Protein AF-A0A7S0WEF0-F1 (afdb_monomer)

Organism: NCBI:txid1411642

Foldseek 3Di:
DDDDDDDPDPDDPVNVVVVVVVVVVPDDPDPVRVVVVVVVVVVVVVVVVVVVVPPDDDDDDDDDDDDDDDPDPPDPPVLVVCVVVVHDNCPVVLVVLVVQCPDPDPVSNVVSVVD

Radius of gyration: 29.21 Å; Cα contacts (8 Å, |Δi|>4): 21; chains: 1; bounding box: 41×84×75 Å

Sequence (115 aa):
STTEKAVSSKQDASSVVEAMVALQEDQPMSAREANRQKRKAKQMASKVSKLSKKGDEGKAKPVEDAGDDVQGAEDLDEEALELEGGAWPFQRICDALTHDIFDSVWEVRHGAAAA

Secondary structure (DSSP, 8-state):
------------HHHHHHHHHHHHHTS---HHHHHHHHHHHHHHHHHHHHHTT--S-----------------TT--HHHHHHHTT--TTHHHHHHHHHHTT-SSHHHHHHHHH-

Structure (mmCIF, N/CA/C/O backbone):
data_AF-A0A7S0WEF0-F1
#
_entry.id   AF-A0A7S0WEF0-F1
#
loop_
_atom_site.group_PDB
_atom_site.id
_atom_site.type_symbol
_atom_site.label_atom_id
_atom_site.label_alt_id
_atom_site.label_comp_id
_atom_site.label_asym_id
_atom_site.label_entity_id
_atom_site.label_seq_id
_atom_site.pdbx_PDB_ins_code
_atom_site.Cartn_x
_atom_site.Cartn_y
_atom_site.Cartn_z
_atom_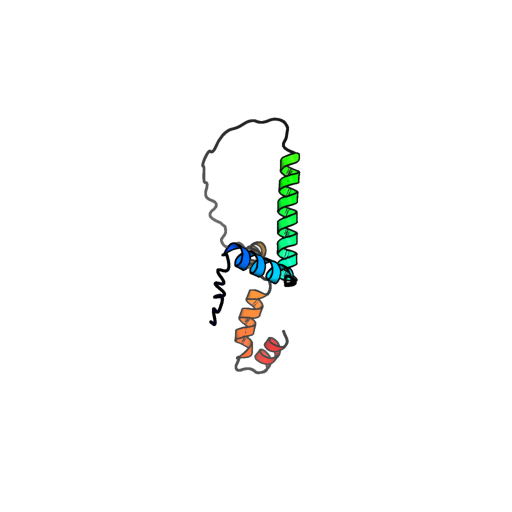site.occupancy
_atom_site.B_iso_or_equiv
_atom_site.auth_seq_id
_atom_site.auth_comp_id
_atom_site.auth_asym_id
_atom_site.auth_atom_id
_atom_site.pdbx_PDB_model_num
ATOM 1 N N . SER A 1 1 ? -12.772 50.180 -61.166 1.00 38.91 1 SER A N 1
ATOM 2 C CA . SER A 1 1 ? -13.267 48.796 -61.110 1.00 38.91 1 SER A CA 1
ATOM 3 C C . SER A 1 1 ? -12.477 48.020 -60.088 1.00 38.91 1 SER A C 1
ATOM 5 O O . SER A 1 1 ? -11.280 47.834 -60.259 1.00 38.91 1 SER A O 1
ATOM 7 N N . THR A 1 2 ? -13.146 47.660 -59.000 1.00 48.81 2 THR A N 1
ATOM 8 C CA . THR A 1 2 ? -12.645 46.792 -57.935 1.00 48.81 2 THR A CA 1
ATOM 9 C C . THR A 1 2 ? -12.661 45.354 -58.436 1.00 48.81 2 THR A C 1
ATOM 11 O O . THR A 1 2 ? -13.697 44.903 -58.917 1.00 48.81 2 THR A O 1
ATOM 14 N N . THR A 1 3 ? -11.551 44.628 -58.324 1.00 44.91 3 THR A N 1
ATOM 15 C CA . THR A 1 3 ? -11.580 43.161 -58.383 1.00 44.91 3 THR A CA 1
ATOM 16 C C . THR A 1 3 ? -10.714 42.610 -57.265 1.00 44.91 3 THR A C 1
ATOM 18 O O . THR A 1 3 ? -9.486 42.575 -57.355 1.00 44.91 3 THR A O 1
ATOM 21 N N . GLU A 1 4 ? -11.406 42.222 -56.201 1.00 48.56 4 GLU A N 1
ATOM 22 C CA . GLU A 1 4 ? -10.928 41.405 -55.098 1.00 48.56 4 GLU A CA 1
ATOM 23 C C . GLU A 1 4 ? -10.435 40.065 -55.656 1.00 48.56 4 GLU A C 1
ATOM 25 O O . GLU A 1 4 ? -11.160 39.365 -56.366 1.00 48.56 4 GLU A O 1
ATOM 30 N N . LYS A 1 5 ? -9.179 39.708 -55.375 1.00 44.62 5 LYS A N 1
ATOM 31 C CA . LYS A 1 5 ? -8.651 38.385 -55.715 1.00 44.62 5 LYS A CA 1
ATOM 32 C C . LYS A 1 5 ? -8.914 37.463 -54.531 1.00 44.62 5 LYS A C 1
ATOM 34 O O . LYS A 1 5 ? -8.287 37.589 -53.484 1.00 44.62 5 LYS A O 1
ATOM 39 N N . ALA A 1 6 ? -9.882 36.572 -54.720 1.00 50.44 6 ALA A N 1
ATOM 40 C CA . ALA A 1 6 ? -10.295 35.554 -53.769 1.00 50.44 6 ALA A CA 1
ATOM 41 C C . ALA A 1 6 ? -9.101 34.714 -53.279 1.00 50.44 6 ALA A C 1
ATOM 43 O O . ALA A 1 6 ? -8.415 34.061 -54.069 1.00 50.44 6 ALA A O 1
ATOM 44 N N . VAL A 1 7 ? -8.885 34.705 -51.964 1.00 46.53 7 VAL A N 1
ATOM 45 C CA . VAL A 1 7 ? -7.979 33.771 -51.290 1.00 46.53 7 VAL A CA 1
ATOM 46 C C . VAL A 1 7 ? -8.696 32.424 -51.203 1.00 46.53 7 VAL A C 1
ATOM 48 O O . VAL A 1 7 ? -9.504 32.188 -50.311 1.00 46.53 7 VAL A O 1
ATOM 51 N N . SER A 1 8 ? -8.439 31.537 -52.165 1.00 47.28 8 SER A N 1
ATOM 52 C CA . SER A 1 8 ? -8.853 30.135 -52.075 1.00 47.28 8 SER A CA 1
ATOM 53 C C . SER A 1 8 ? -7.747 29.351 -51.370 1.00 47.28 8 SER A C 1
ATOM 55 O O . SER A 1 8 ? -6.812 28.864 -52.001 1.00 47.28 8 SER A O 1
ATOM 57 N N . SER A 1 9 ? -7.829 29.280 -50.040 1.00 57.31 9 SER A N 1
ATOM 58 C CA . SER A 1 9 ? -6.957 28.431 -49.227 1.00 57.31 9 SER A CA 1
ATOM 59 C C . SER A 1 9 ? -7.450 26.986 -49.317 1.00 57.31 9 SER A C 1
ATOM 61 O O . SER A 1 9 ? -8.348 26.572 -48.587 1.00 57.31 9 SER A O 1
ATOM 63 N N . LYS A 1 10 ? -6.904 26.221 -50.264 1.00 57.72 10 LYS A N 1
ATOM 64 C CA . LYS A 1 10 ? -6.966 24.758 -50.229 1.00 57.72 10 LYS A CA 1
ATOM 65 C C . LYS A 1 10 ? -5.719 24.289 -49.493 1.00 57.72 10 LYS A C 1
ATOM 67 O O . LYS A 1 10 ? -4.657 24.188 -50.098 1.00 57.72 10 LYS A O 1
ATOM 72 N N . GLN A 1 11 ? -5.834 24.075 -48.185 1.00 63.72 11 GLN A N 1
ATOM 73 C CA . GLN A 1 11 ? -4.775 23.401 -47.439 1.00 63.72 11 GLN A CA 1
ATOM 74 C C . GLN A 1 11 ? -4.729 21.950 -47.918 1.00 63.72 11 GLN A C 1
ATOM 76 O O . GLN A 1 11 ? -5.717 21.223 -47.810 1.00 63.72 11 GLN A O 1
ATOM 81 N N . ASP A 1 12 ? -3.604 21.562 -48.511 1.00 78.50 12 ASP A N 1
ATOM 82 C CA . ASP A 1 12 ? -3.358 20.180 -48.895 1.00 78.50 12 ASP A CA 1
ATOM 83 C C . ASP A 1 12 ? -3.255 19.324 -47.625 1.00 78.50 12 ASP A C 1
ATOM 85 O O . ASP A 1 12 ? -2.648 19.742 -46.635 1.00 78.50 12 ASP A O 1
ATOM 89 N N . ALA A 1 13 ? -3.857 18.134 -47.636 1.00 73.19 13 ALA A N 1
ATOM 90 C CA . ALA A 1 13 ? -3.847 17.238 -46.484 1.00 73.19 13 ALA A CA 1
ATOM 91 C C . ALA A 1 13 ? -2.415 16.920 -46.020 1.00 73.19 13 ALA A C 1
ATOM 93 O O . ALA A 1 13 ? -2.179 16.801 -44.819 1.00 73.19 13 ALA A O 1
ATOM 94 N N . SER A 1 14 ? -1.448 16.871 -46.945 1.00 75.06 14 SER A N 1
ATOM 95 C CA . SER A 1 14 ? -0.033 16.677 -46.621 1.00 75.06 14 SER A CA 1
ATOM 96 C C . SER A 1 14 ? 0.521 17.816 -45.770 1.00 75.06 14 SER A C 1
ATOM 98 O O . SER A 1 14 ? 1.241 17.564 -44.813 1.00 75.06 14 SER A O 1
ATOM 100 N N . SER A 1 15 ? 0.140 19.062 -46.059 1.00 79.88 15 SER A N 1
ATOM 101 C CA . SER A 1 15 ? 0.583 20.231 -45.291 1.00 79.88 15 SER A CA 1
ATOM 102 C C . SER A 1 15 ? 0.014 20.236 -43.872 1.00 79.88 15 SER A C 1
ATOM 104 O O . SER A 1 15 ? 0.696 20.659 -42.941 1.00 79.88 15 SER A O 1
ATOM 106 N N . VAL A 1 16 ? -1.217 19.751 -43.692 1.00 79.81 16 VAL A N 1
ATOM 107 C CA . VAL A 1 16 ? -1.833 19.639 -42.362 1.00 79.81 16 VAL A CA 1
ATOM 108 C C . VAL A 1 16 ? -1.163 18.532 -41.551 1.00 79.81 16 VAL A C 1
ATOM 110 O O . VAL A 1 16 ? -0.867 18.734 -40.377 1.00 79.81 16 VAL A O 1
ATOM 113 N N . VAL A 1 17 ? -0.873 17.387 -42.177 1.00 80.94 17 VAL A N 1
ATOM 114 C CA . VAL A 1 17 ? -0.160 16.280 -41.525 1.00 80.94 17 VAL A CA 1
ATOM 115 C C . VAL A 1 17 ? 1.268 16.687 -41.172 1.00 80.94 17 VAL A C 1
ATOM 117 O O . VAL A 1 17 ? 1.708 16.427 -40.060 1.00 80.94 17 VAL A O 1
ATOM 120 N N . GLU A 1 18 ? 1.972 17.377 -42.064 1.00 81.69 18 GLU A N 1
ATOM 121 C CA . GLU A 1 18 ? 3.333 17.859 -41.818 1.00 81.69 18 GLU A CA 1
ATOM 122 C C . GLU A 1 18 ? 3.378 18.891 -40.686 1.00 81.69 18 GLU A C 1
ATOM 124 O O . GLU A 1 18 ? 4.217 18.790 -39.794 1.00 81.69 18 GLU A O 1
ATOM 129 N N . ALA A 1 19 ? 2.407 19.810 -40.632 1.00 78.31 19 ALA A N 1
ATOM 130 C CA . ALA A 1 19 ? 2.263 20.733 -39.510 1.00 78.31 19 ALA A CA 1
ATOM 131 C C . ALA A 1 19 ? 1.926 20.011 -38.190 1.00 78.31 19 ALA A C 1
ATOM 133 O O . ALA A 1 19 ? 2.457 20.370 -37.142 1.00 78.31 19 ALA A O 1
ATOM 134 N N . MET A 1 20 ? 1.078 18.978 -38.218 1.00 72.69 20 MET A N 1
ATOM 135 C CA . MET A 1 20 ? 0.756 18.174 -37.030 1.00 72.69 20 MET A CA 1
ATOM 136 C C . MET A 1 20 ? 1.949 17.348 -36.536 1.00 72.69 20 MET A C 1
ATOM 138 O O . MET A 1 20 ? 2.143 17.233 -35.329 1.00 72.69 20 MET A O 1
ATOM 142 N N . VAL A 1 21 ? 2.759 16.799 -37.445 1.00 77.19 21 VAL A N 1
ATOM 143 C CA . VAL A 1 21 ? 3.984 16.061 -37.105 1.00 77.19 21 VAL A CA 1
ATOM 144 C C . VAL A 1 21 ? 5.024 17.009 -36.510 1.00 77.19 21 VAL A C 1
ATOM 146 O O . VAL A 1 21 ? 5.547 16.714 -35.440 1.00 77.19 21 VAL A O 1
ATOM 149 N N . ALA A 1 22 ? 5.242 18.179 -37.117 1.00 74.12 22 ALA A N 1
ATOM 150 C CA . ALA A 1 22 ? 6.173 19.185 -36.603 1.00 74.12 22 ALA A CA 1
ATOM 151 C C . ALA A 1 22 ? 5.794 19.681 -35.193 1.00 74.12 22 ALA A C 1
ATOM 153 O O . ALA A 1 22 ? 6.658 19.846 -34.338 1.00 74.12 22 ALA A O 1
ATOM 154 N N . LEU A 1 23 ? 4.498 19.851 -34.903 1.00 69.06 23 LEU A N 1
ATOM 155 C CA . LEU A 1 23 ? 4.023 20.221 -33.561 1.00 69.06 23 LEU A CA 1
ATOM 156 C C . LEU A 1 23 ? 4.160 19.090 -32.526 1.00 69.06 23 LEU A C 1
ATOM 158 O O . LEU A 1 23 ? 4.136 19.354 -31.323 1.00 69.06 23 LEU A O 1
ATOM 162 N N . GLN A 1 24 ? 4.288 17.839 -32.971 1.00 66.12 24 GLN A N 1
ATOM 163 C CA . GLN A 1 24 ? 4.463 16.682 -32.096 1.00 66.12 24 GLN A CA 1
ATOM 164 C C . GLN A 1 24 ? 5.936 16.429 -31.743 1.00 66.12 24 GLN A C 1
ATOM 166 O O . GLN A 1 24 ? 6.215 15.845 -30.698 1.00 66.12 24 GLN A O 1
ATOM 171 N N . GLU A 1 25 ? 6.874 16.899 -32.569 1.00 62.62 25 GLU A N 1
ATOM 172 C CA . GLU A 1 25 ? 8.319 16.813 -32.313 1.00 62.62 25 GLU A CA 1
ATOM 173 C C . GLU A 1 25 ? 8.782 17.737 -31.172 1.00 62.62 25 GLU A C 1
ATOM 175 O O . GLU A 1 25 ? 9.729 17.402 -30.460 1.00 62.62 25 GLU A O 1
ATOM 180 N N . ASP A 1 26 ? 8.063 18.839 -30.929 1.00 61.28 26 ASP A N 1
ATOM 181 C CA . ASP A 1 26 ? 8.321 19.772 -29.822 1.00 61.28 26 ASP A CA 1
ATOM 182 C C . ASP A 1 26 ? 7.700 19.331 -28.481 1.00 61.28 26 ASP A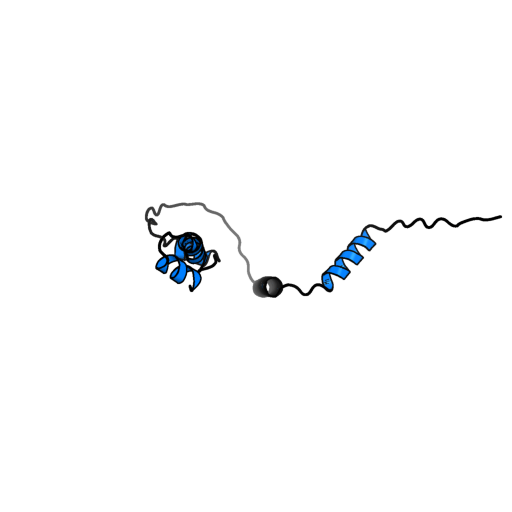 C 1
ATOM 184 O O . ASP A 1 26 ? 7.907 19.978 -27.450 1.00 61.28 26 ASP A O 1
ATOM 188 N N . GLN A 1 27 ? 6.947 18.224 -28.450 1.00 73.94 27 GLN A N 1
ATOM 189 C CA . GLN A 1 27 ? 6.452 17.650 -27.199 1.00 73.94 27 GLN A CA 1
ATOM 190 C C . GLN A 1 27 ? 7.521 16.735 -26.586 1.00 73.94 27 GLN A C 1
ATOM 192 O O . GLN A 1 27 ? 7.793 15.656 -27.121 1.00 73.94 27 GLN A O 1
ATOM 197 N N . PRO A 1 28 ? 8.130 17.102 -25.440 1.00 71.31 28 PRO A N 1
ATOM 198 C CA . PRO A 1 28 ? 9.069 16.215 -24.777 1.00 71.31 28 PRO A CA 1
ATOM 199 C C . PRO A 1 28 ? 8.316 14.971 -24.305 1.00 71.31 28 PRO A C 1
ATOM 201 O O . PRO A 1 28 ? 7.454 15.037 -23.426 1.00 71.31 28 PRO A O 1
ATOM 204 N N . MET A 1 29 ? 8.651 13.824 -24.897 1.00 66.00 29 MET A N 1
ATOM 205 C CA . MET A 1 29 ? 8.072 12.538 -24.522 1.00 66.00 29 MET A CA 1
ATOM 206 C C . MET A 1 29 ? 8.181 12.344 -23.014 1.00 66.00 29 MET A C 1
ATOM 208 O O . MET A 1 29 ? 9.250 12.538 -22.426 1.00 66.00 29 MET A O 1
ATOM 212 N N . SER A 1 30 ? 7.083 11.927 -22.380 1.00 80.44 30 SER A N 1
ATOM 213 C CA . SER A 1 30 ? 7.089 11.628 -20.948 1.00 80.44 30 SER A CA 1
ATOM 214 C C . SER A 1 30 ? 8.242 10.676 -20.622 1.00 80.44 30 SER A C 1
ATOM 216 O O . SER A 1 30 ? 8.538 9.762 -21.397 1.00 80.44 30 SER A O 1
ATOM 218 N N . ALA A 1 31 ? 8.864 10.819 -19.449 1.00 77.50 31 ALA A N 1
ATOM 219 C CA . ALA A 1 31 ? 9.947 9.933 -19.011 1.00 77.50 31 ALA A CA 1
ATOM 220 C C . ALA A 1 31 ? 9.573 8.438 -19.135 1.00 77.50 31 ALA A C 1
ATOM 222 O O . ALA A 1 31 ? 10.416 7.591 -19.447 1.00 77.50 31 ALA A O 1
ATOM 223 N N . ARG A 1 32 ? 8.285 8.108 -18.952 1.00 81.88 32 ARG A N 1
ATOM 224 C CA . ARG A 1 32 ? 7.738 6.757 -19.159 1.00 81.88 32 ARG A CA 1
ATOM 225 C C . ARG A 1 32 ? 7.809 6.318 -20.624 1.00 81.88 32 ARG A C 1
ATOM 227 O O . ARG A 1 32 ? 8.173 5.179 -20.919 1.00 81.88 32 ARG A O 1
ATOM 234 N N . GLU A 1 33 ? 7.474 7.210 -21.544 1.00 80.69 33 GLU A N 1
ATOM 235 C CA . GLU A 1 33 ? 7.450 6.942 -22.975 1.00 80.69 33 GLU A CA 1
ATOM 236 C C . GLU A 1 33 ? 8.858 6.871 -23.575 1.00 80.69 33 GLU A C 1
ATOM 238 O O . GLU A 1 33 ? 9.171 5.904 -24.273 1.00 80.69 33 GLU A O 1
ATOM 243 N N . ALA A 1 34 ? 9.744 7.796 -23.198 1.00 82.50 34 ALA A N 1
ATOM 244 C CA . ALA A 1 34 ? 11.148 7.778 -23.604 1.00 82.50 34 ALA A CA 1
ATOM 245 C C . ALA A 1 34 ? 11.839 6.458 -23.207 1.00 82.50 34 ALA A C 1
ATOM 247 O O . ALA A 1 34 ? 12.525 5.821 -24.012 1.00 82.50 34 ALA A O 1
ATOM 248 N N . ASN A 1 35 ? 11.594 5.971 -21.984 1.00 87.25 35 ASN A N 1
ATOM 249 C CA . ASN A 1 35 ? 12.128 4.687 -21.524 1.00 87.25 35 ASN A CA 1
ATOM 250 C C . ASN A 1 35 ? 11.544 3.488 -22.288 1.00 87.25 35 ASN A C 1
ATOM 252 O O . ASN A 1 35 ? 12.276 2.544 -22.609 1.00 87.25 35 ASN A O 1
ATOM 256 N N . ARG A 1 36 ? 10.250 3.521 -22.630 1.00 88.94 36 ARG A N 1
ATOM 257 C CA . ARG A 1 36 ? 9.601 2.486 -23.450 1.00 88.94 36 ARG A CA 1
ATOM 258 C C . ARG A 1 36 ? 10.214 2.428 -24.848 1.00 88.94 36 ARG A C 1
ATOM 260 O O . ARG A 1 36 ? 10.540 1.341 -25.326 1.00 88.94 36 ARG A O 1
ATOM 267 N N . GLN A 1 37 ? 10.417 3.578 -25.483 1.00 79.75 37 GLN A N 1
ATOM 268 C CA . GLN A 1 37 ? 11.033 3.663 -26.805 1.00 79.75 37 GLN A CA 1
ATOM 269 C C . GLN A 1 37 ? 12.495 3.212 -26.779 1.00 79.75 37 GLN A C 1
ATOM 271 O O . GLN A 1 37 ? 12.900 2.416 -27.623 1.00 79.75 37 GLN A O 1
ATOM 276 N N . LYS A 1 38 ? 13.264 3.597 -25.754 1.00 88.50 38 LYS A N 1
ATOM 277 C CA . LYS A 1 38 ? 14.646 3.131 -25.565 1.00 88.50 38 LYS A CA 1
ATOM 278 C C . LYS A 1 38 ? 14.731 1.606 -25.443 1.00 88.50 38 LYS A C 1
ATOM 280 O O . LYS A 1 38 ? 15.627 0.993 -26.023 1.00 88.50 38 LYS A O 1
ATOM 285 N N . ARG A 1 39 ? 13.796 0.972 -24.721 1.00 88.38 39 ARG A N 1
ATOM 286 C CA . ARG A 1 39 ? 13.700 -0.499 -24.633 1.00 88.38 39 ARG A CA 1
ATOM 287 C C . ARG A 1 39 ? 13.356 -1.122 -25.990 1.00 88.38 39 ARG A C 1
ATOM 289 O O . ARG A 1 39 ? 14.044 -2.053 -26.403 1.00 88.38 39 ARG A O 1
ATOM 296 N N . LYS A 1 40 ? 12.366 -0.577 -26.707 1.00 87.62 40 LYS A N 1
ATOM 297 C CA . LYS A 1 40 ? 11.991 -1.033 -28.059 1.00 87.62 40 LYS A CA 1
ATOM 298 C C . LYS A 1 40 ? 13.165 -0.926 -29.041 1.00 87.62 40 LYS A C 1
ATOM 300 O O . LYS A 1 40 ? 13.481 -1.903 -29.712 1.00 87.62 40 LYS A O 1
ATOM 305 N N . ALA A 1 41 ? 13.874 0.203 -29.063 1.00 84.69 41 ALA A N 1
ATOM 306 C CA . ALA A 1 41 ? 15.039 0.415 -29.922 1.00 84.69 41 ALA A CA 1
ATOM 307 C C . ALA A 1 41 ? 16.163 -0.595 -29.636 1.00 84.69 41 ALA A C 1
ATOM 309 O O . ALA A 1 41 ? 16.710 -1.189 -30.562 1.00 84.69 41 ALA A O 1
ATOM 310 N N . LYS A 1 42 ? 16.458 -0.875 -28.358 1.00 85.44 42 LYS A N 1
ATOM 311 C CA . LYS A 1 42 ? 17.439 -1.903 -27.968 1.00 85.44 42 LYS A CA 1
ATOM 312 C C . LYS A 1 42 ? 17.030 -3.313 -28.397 1.00 85.44 42 LYS A C 1
ATOM 314 O O . LYS A 1 42 ? 17.890 -4.085 -28.807 1.00 85.44 42 LYS A O 1
ATOM 319 N N . GLN A 1 43 ? 15.744 -3.654 -28.316 1.00 79.56 43 GLN A N 1
ATOM 320 C CA . GLN A 1 43 ? 15.236 -4.951 -28.779 1.00 79.56 43 GLN A CA 1
ATOM 321 C C . GLN A 1 43 ? 15.315 -5.091 -30.302 1.00 79.56 43 GLN A C 1
ATOM 323 O O . GLN A 1 43 ? 15.642 -6.161 -30.805 1.00 79.56 43 GLN A O 1
ATOM 328 N N . MET A 1 44 ? 15.041 -4.021 -31.047 1.00 75.00 44 MET A N 1
ATOM 329 C CA . MET A 1 44 ? 15.185 -4.030 -32.504 1.00 75.00 44 MET A CA 1
ATOM 330 C C . MET A 1 44 ? 16.665 -4.121 -32.903 1.00 75.00 44 MET A C 1
ATOM 332 O O . MET A 1 44 ? 17.016 -4.945 -33.742 1.00 75.00 44 MET A O 1
ATOM 336 N N . ALA A 1 45 ? 17.553 -3.380 -32.232 1.00 75.44 45 ALA A N 1
ATOM 337 C CA . ALA A 1 45 ? 18.998 -3.468 -32.450 1.00 75.44 45 ALA A CA 1
ATOM 338 C C . ALA A 1 45 ? 19.568 -4.855 -32.100 1.00 75.44 45 ALA A C 1
ATOM 340 O O . ALA A 1 45 ? 20.410 -5.375 -32.829 1.00 75.44 45 ALA A O 1
ATOM 341 N N . SER A 1 46 ? 19.085 -5.495 -31.028 1.00 75.06 46 SER A N 1
ATOM 342 C CA . SER A 1 46 ? 19.521 -6.846 -30.650 1.00 75.06 46 SER A CA 1
ATOM 343 C C . SER A 1 46 ? 18.990 -7.938 -31.585 1.00 75.06 46 SER A C 1
ATOM 345 O O . SER A 1 46 ? 19.643 -8.963 -31.774 1.00 75.06 46 SER A O 1
ATOM 347 N N . LYS A 1 47 ? 17.828 -7.724 -32.214 1.00 72.25 47 LYS A N 1
ATOM 348 C CA . LYS A 1 47 ? 17.319 -8.586 -33.291 1.00 72.25 47 LYS A CA 1
ATOM 349 C C . LYS A 1 47 ? 18.146 -8.429 -34.566 1.00 72.25 47 LYS A C 1
ATOM 351 O O . LYS A 1 47 ? 18.509 -9.436 -35.167 1.00 72.25 47 LYS A O 1
ATOM 356 N N . VAL A 1 48 ? 18.507 -7.199 -34.934 1.00 68.38 48 VAL A N 1
ATOM 357 C CA . VAL A 1 48 ? 19.377 -6.920 -36.090 1.00 68.38 48 VAL A CA 1
ATOM 358 C C . VAL A 1 48 ? 20.780 -7.507 -35.888 1.00 68.38 48 VAL A C 1
ATOM 360 O O . VAL A 1 48 ? 21.327 -8.103 -36.817 1.00 68.38 48 VAL A O 1
ATOM 363 N N . SER A 1 49 ? 21.341 -7.443 -34.674 1.00 60.34 49 SER A N 1
ATOM 364 C CA . SER A 1 49 ? 22.639 -8.066 -34.366 1.00 60.34 49 SER A CA 1
ATOM 365 C C . SER A 1 49 ? 22.586 -9.599 -34.277 1.00 60.34 49 SER A C 1
ATOM 367 O O . SER A 1 49 ? 23.559 -10.268 -34.616 1.00 60.34 49 SER A O 1
ATOM 369 N N . LYS A 1 50 ? 21.446 -10.191 -33.888 1.00 64.88 50 LYS A N 1
ATOM 370 C CA . LYS A 1 50 ? 21.230 -11.650 -33.972 1.00 64.88 50 LYS A CA 1
ATOM 371 C C . LYS A 1 50 ? 21.081 -12.143 -35.407 1.00 64.88 50 LYS A C 1
ATOM 373 O O . LYS A 1 50 ?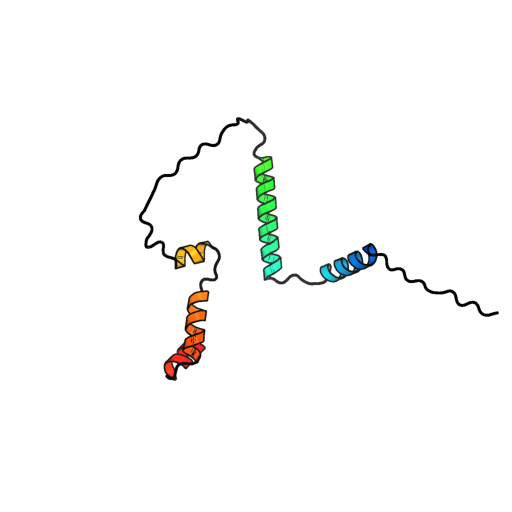 21.560 -13.230 -35.716 1.00 64.88 50 LYS A O 1
ATOM 378 N N . LEU A 1 51 ? 20.448 -11.361 -36.279 1.00 58.16 51 LEU A N 1
ATOM 379 C CA . LEU A 1 51 ? 20.246 -11.742 -37.677 1.00 58.16 51 LEU A CA 1
ATOM 380 C C . LEU A 1 51 ? 21.552 -11.679 -38.481 1.00 58.16 51 LEU A C 1
ATOM 382 O O . LEU A 1 51 ? 21.817 -12.560 -39.290 1.00 58.16 51 LEU A O 1
ATOM 386 N N . SER A 1 52 ? 22.418 -10.708 -38.183 1.00 54.75 52 SER A N 1
ATOM 387 C CA . SER A 1 52 ? 23.755 -10.598 -38.790 1.00 54.75 52 SER A CA 1
ATOM 388 C C . SER A 1 52 ? 24.760 -11.645 -38.283 1.00 54.75 52 SER A C 1
ATOM 390 O O . SER A 1 52 ? 25.806 -11.826 -38.897 1.00 54.75 52 SER A O 1
ATOM 392 N N . LYS A 1 53 ? 24.439 -12.390 -37.213 1.00 52.28 53 LYS A N 1
ATOM 393 C CA . LYS A 1 53 ? 25.241 -13.526 -36.719 1.00 52.28 53 LYS A CA 1
ATOM 394 C C . LYS A 1 53 ? 24.779 -14.888 -37.262 1.00 52.28 53 LYS A C 1
ATOM 396 O O . LYS A 1 53 ? 25.440 -15.890 -37.015 1.00 52.28 53 LYS A O 1
ATOM 401 N N . LYS A 1 54 ? 23.664 -14.949 -37.999 1.00 45.06 54 LYS A N 1
ATOM 402 C CA . LYS A 1 54 ? 23.087 -16.195 -38.533 1.00 45.06 54 LYS A CA 1
ATOM 403 C C . LYS A 1 54 ? 23.199 -16.254 -40.059 1.00 45.06 54 LYS A C 1
ATOM 405 O O . LYS A 1 54 ? 22.221 -16.497 -40.757 1.00 45.06 54 LYS A O 1
ATOM 410 N N . GLY A 1 55 ? 24.396 -15.967 -40.555 1.00 44.84 55 GLY A N 1
ATOM 411 C CA . GLY A 1 55 ? 24.762 -16.072 -41.961 1.00 44.84 55 GLY A CA 1
ATOM 412 C C . GLY A 1 55 ? 25.866 -17.097 -42.165 1.00 44.84 55 GLY A C 1
ATOM 413 O O . GLY A 1 55 ? 26.905 -16.719 -42.681 1.00 44.84 55 GLY A O 1
ATOM 414 N N . ASP A 1 56 ? 25.662 -18.335 -41.707 1.00 41.00 56 ASP A N 1
ATOM 415 C CA . ASP A 1 56 ? 26.210 -19.531 -42.356 1.00 41.00 56 ASP A CA 1
ATOM 416 C C . ASP A 1 56 ? 25.467 -20.794 -41.867 1.00 41.00 56 ASP A C 1
ATOM 418 O O . ASP A 1 56 ? 25.202 -20.945 -40.675 1.00 41.00 56 ASP A O 1
ATOM 422 N N . GLU A 1 57 ? 25.133 -21.658 -42.827 1.00 38.38 57 GLU A N 1
ATOM 423 C CA . GLU A 1 57 ? 24.675 -23.060 -42.717 1.00 38.38 57 GLU A CA 1
ATOM 424 C C . GLU A 1 57 ? 23.225 -23.344 -42.249 1.00 38.38 57 GLU A C 1
ATOM 426 O O . GLU A 1 57 ? 22.819 -23.147 -41.103 1.00 38.38 57 GLU A O 1
ATOM 431 N N . GLY A 1 58 ? 22.404 -23.843 -43.184 1.00 39.94 58 GLY A N 1
ATOM 432 C CA . GLY A 1 58 ? 20.988 -24.160 -42.980 1.00 39.94 58 GLY A CA 1
ATOM 433 C C . GLY A 1 58 ? 20.672 -25.645 -42.791 1.00 39.94 58 GLY A C 1
ATOM 434 O O . GLY A 1 58 ? 21.459 -26.505 -43.161 1.00 39.94 58 GLY A O 1
ATOM 435 N N . LYS A 1 59 ? 19.459 -25.943 -42.301 1.00 32.00 59 LYS A N 1
ATOM 436 C CA . LYS A 1 59 ? 18.642 -27.115 -42.681 1.00 32.00 59 LYS A CA 1
ATOM 437 C C . LYS A 1 59 ? 17.225 -26.974 -42.109 1.00 32.00 59 LYS A C 1
ATOM 439 O O . LYS A 1 59 ? 17.048 -26.497 -40.995 1.00 32.00 59 LYS A O 1
ATOM 444 N N . ALA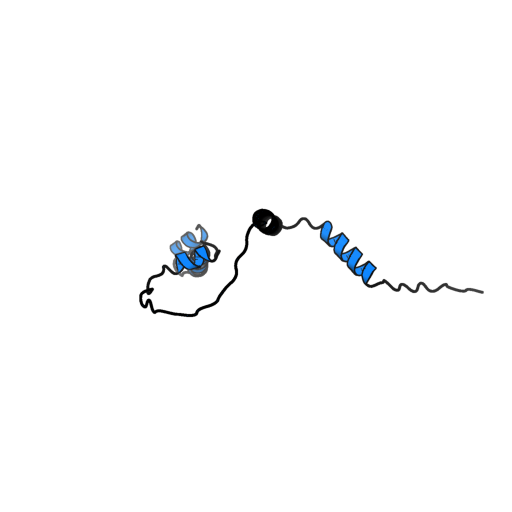 A 1 60 ? 16.227 -27.362 -42.898 1.00 40.25 60 ALA A N 1
ATOM 445 C CA . ALA A 1 60 ? 14.801 -27.281 -42.584 1.00 40.25 60 ALA A CA 1
ATOM 446 C C . ALA A 1 60 ? 14.226 -28.577 -41.970 1.00 40.25 60 ALA A C 1
ATOM 448 O O . ALA A 1 60 ? 14.816 -29.645 -42.152 1.00 40.25 60 ALA A O 1
ATOM 449 N N . LYS A 1 61 ? 12.987 -28.434 -41.450 1.00 43.41 61 LYS A N 1
ATOM 450 C CA . LYS A 1 61 ? 11.904 -29.419 -41.163 1.00 43.41 61 LYS A CA 1
ATOM 451 C C . LYS A 1 61 ? 11.766 -29.901 -39.700 1.00 43.41 61 LYS A C 1
ATOM 453 O O . LYS A 1 61 ? 12.775 -29.949 -39.009 1.00 43.41 61 LYS A O 1
ATOM 458 N N . PRO A 1 62 ? 10.592 -30.437 -39.293 1.00 41.38 62 PRO A N 1
ATOM 459 C CA . PRO A 1 62 ? 9.216 -29.930 -39.432 1.00 41.38 62 PRO A CA 1
ATOM 460 C C . PRO A 1 62 ? 8.435 -29.980 -38.087 1.00 41.38 62 PRO A C 1
ATOM 462 O O . PRO A 1 62 ? 8.959 -30.400 -37.064 1.00 41.38 62 PRO A O 1
ATOM 465 N N . VAL A 1 63 ? 7.184 -29.516 -38.129 1.00 53.31 63 VAL A N 1
ATOM 466 C CA . VAL A 1 63 ? 6.157 -29.528 -37.070 1.00 53.31 63 VAL A CA 1
ATOM 467 C C . VAL A 1 63 ? 5.757 -30.962 -36.714 1.00 53.31 63 VAL A C 1
ATOM 469 O O . VAL A 1 63 ? 5.414 -31.693 -37.634 1.00 53.31 63 VAL A O 1
ATOM 472 N N . GLU A 1 64 ? 5.724 -31.321 -35.429 1.00 37.16 64 GLU A N 1
ATOM 473 C CA . GLU A 1 64 ? 4.965 -32.466 -34.903 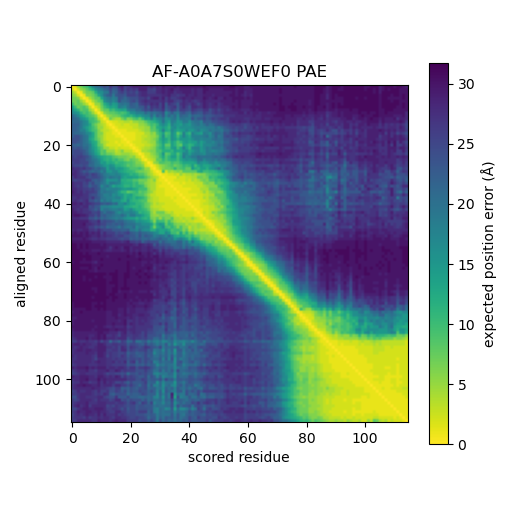1.00 37.16 64 GLU A CA 1
ATOM 474 C C . GLU A 1 64 ? 4.389 -32.072 -33.530 1.00 37.16 64 GLU A C 1
ATOM 476 O O . GLU A 1 64 ? 5.078 -31.523 -32.669 1.00 37.16 64 GLU A O 1
ATOM 481 N N . ASP A 1 65 ? 3.092 -32.311 -33.414 1.00 42.34 65 ASP A N 1
ATOM 482 C CA . ASP A 1 65 ? 2.183 -32.129 -32.291 1.00 42.34 65 ASP A CA 1
ATOM 483 C C . ASP A 1 65 ? 2.292 -33.339 -31.345 1.00 42.34 65 ASP A C 1
ATOM 485 O O . ASP A 1 65 ? 2.332 -34.469 -31.828 1.00 42.34 65 ASP A O 1
ATOM 489 N N . ALA A 1 66 ? 2.351 -33.123 -30.028 1.00 37.09 66 ALA A N 1
ATOM 490 C CA . ALA A 1 66 ? 1.987 -34.124 -29.019 1.00 37.09 66 ALA A CA 1
ATOM 491 C C . ALA A 1 66 ? 1.897 -33.451 -27.643 1.00 37.09 66 ALA A C 1
ATOM 493 O O . ALA A 1 66 ? 2.911 -33.050 -27.067 1.00 37.09 66 ALA A O 1
ATOM 494 N N . GLY A 1 67 ? 0.674 -33.307 -27.135 1.00 41.81 67 GLY A N 1
ATOM 495 C CA . GLY A 1 67 ? 0.438 -33.003 -25.729 1.00 41.81 67 GLY A CA 1
ATOM 496 C C . GLY A 1 67 ? 0.835 -34.163 -24.817 1.00 41.81 67 GLY A C 1
ATOM 497 O O . GLY A 1 67 ? 0.871 -35.313 -25.247 1.00 41.81 67 GLY A O 1
ATOM 498 N N . ASP A 1 68 ? 1.087 -33.843 -23.552 1.00 35.56 68 ASP A N 1
ATOM 499 C CA . ASP A 1 68 ? 0.787 -34.742 -22.443 1.00 35.56 68 ASP A CA 1
ATOM 500 C C . ASP A 1 68 ? 0.568 -33.929 -21.163 1.00 35.56 68 ASP A C 1
ATOM 502 O O . ASP A 1 68 ? 1.279 -32.966 -20.866 1.00 35.56 68 ASP A O 1
ATOM 506 N N . ASP A 1 69 ? -0.487 -34.331 -20.477 1.00 46.56 69 ASP A N 1
ATOM 507 C CA . ASP A 1 69 ? -0.995 -33.907 -19.186 1.00 46.56 69 ASP A CA 1
ATOM 508 C C . ASP A 1 69 ? 0.097 -33.765 -18.106 1.00 46.56 69 ASP A C 1
ATOM 510 O O . ASP A 1 69 ? 0.798 -34.717 -17.774 1.00 46.56 69 ASP A O 1
ATOM 514 N N . VAL A 1 70 ? 0.149 -32.603 -17.445 1.00 43.75 70 VAL A N 1
ATOM 515 C CA . VAL A 1 70 ? 0.557 -32.529 -16.033 1.00 43.75 70 VAL A CA 1
ATOM 516 C C . VAL A 1 70 ? -0.515 -31.747 -15.287 1.00 43.75 70 VAL A C 1
ATOM 518 O O . VAL A 1 70 ? -0.421 -30.544 -15.052 1.00 43.75 70 VAL A O 1
ATOM 521 N N . GLN A 1 71 ? -1.577 -32.469 -14.936 1.00 42.00 71 GLN A N 1
ATOM 522 C CA . GLN A 1 71 ? -2.417 -32.154 -13.788 1.00 42.00 71 GLN A CA 1
ATOM 523 C C . GLN A 1 71 ? -1.524 -32.065 -12.541 1.00 42.00 71 GLN A C 1
ATOM 525 O O . GLN A 1 71 ? -0.883 -33.044 -12.160 1.00 42.00 71 GLN A O 1
ATOM 530 N N . GLY A 1 72 ? -1.456 -30.879 -11.929 1.00 41.12 72 GLY A N 1
ATOM 531 C CA . GLY A 1 72 ? -0.699 -30.659 -10.691 1.00 41.12 72 GLY A CA 1
ATOM 532 C C . GLY A 1 72 ? -0.168 -29.241 -10.465 1.00 41.12 72 GLY A C 1
ATOM 533 O O . GLY A 1 72 ? 0.848 -29.093 -9.797 1.00 41.12 72 GLY A O 1
ATOM 534 N N . ALA A 1 73 ? -0.805 -28.208 -11.024 1.00 45.12 73 ALA A N 1
ATOM 535 C CA . ALA A 1 73 ? -0.410 -26.806 -10.843 1.00 45.12 73 ALA A CA 1
ATOM 536 C C . ALA A 1 73 ? -1.439 -26.030 -10.003 1.00 45.12 73 ALA A C 1
ATOM 538 O O . ALA A 1 73 ? -1.775 -24.891 -10.309 1.00 45.12 73 ALA A O 1
ATOM 539 N N . GLU A 1 74 ? -1.981 -26.652 -8.959 1.00 49.00 74 GLU A N 1
ATOM 540 C CA . GLU A 1 74 ? -2.854 -25.972 -7.994 1.00 49.00 74 GLU A CA 1
ATOM 541 C C . GLU A 1 74 ? -1.978 -25.450 -6.855 1.00 49.00 74 GLU A C 1
ATOM 543 O O . GLU A 1 74 ? -1.933 -26.049 -5.794 1.00 49.00 74 GLU A O 1
ATOM 548 N N . ASP A 1 75 ? -1.156 -24.453 -7.183 1.00 51.31 75 ASP A N 1
ATOM 549 C CA . ASP A 1 75 ? -0.405 -23.528 -6.306 1.00 51.31 75 ASP A CA 1
ATOM 550 C C . ASP A 1 75 ? 0.784 -22.946 -7.100 1.00 51.31 75 ASP A C 1
ATOM 552 O O . ASP A 1 75 ? 1.906 -22.802 -6.609 1.00 51.31 75 ASP A O 1
ATOM 556 N N . LEU A 1 76 ? 0.576 -22.617 -8.384 1.00 51.47 76 LEU A N 1
ATOM 557 C CA . LEU A 1 76 ? 1.406 -21.563 -8.952 1.00 51.47 76 LEU A CA 1
ATOM 558 C C . LEU A 1 76 ? 0.972 -20.298 -8.230 1.00 51.47 76 LEU A C 1
ATOM 560 O O . LEU A 1 76 ? -0.169 -19.873 -8.382 1.00 51.47 76 LEU A O 1
ATOM 564 N N . ASP A 1 77 ? 1.867 -19.783 -7.395 1.00 63.28 77 ASP A N 1
ATOM 565 C CA . ASP A 1 77 ? 1.727 -18.526 -6.677 1.00 63.28 77 ASP A CA 1
ATOM 566 C C . ASP A 1 77 ? 1.281 -17.455 -7.690 1.00 63.28 77 ASP A C 1
ATOM 568 O O . ASP A 1 77 ? 2.067 -16.974 -8.509 1.00 63.28 77 ASP A O 1
ATOM 572 N N . GLU A 1 78 ? -0.031 -17.201 -7.740 1.00 64.75 78 GLU A N 1
ATOM 573 C CA . GLU A 1 78 ? -0.675 -16.341 -8.742 1.00 64.75 78 GLU A CA 1
ATOM 574 C C . GLU A 1 78 ? -0.040 -14.943 -8.695 1.00 64.75 78 GLU A C 1
ATOM 576 O O . GLU A 1 78 ? 0.119 -14.286 -9.721 1.00 64.75 78 GLU A O 1
ATOM 581 N N . GLU A 1 79 ? 0.436 -14.532 -7.514 1.00 62.31 79 GLU A N 1
ATOM 582 C CA . GLU A 1 79 ? 1.191 -13.300 -7.296 1.00 62.31 79 GLU A CA 1
ATOM 583 C C . GLU A 1 79 ? 2.546 -13.316 -8.025 1.00 62.31 79 GLU A C 1
ATOM 585 O O . GLU A 1 79 ? 2.924 -12.325 -8.659 1.00 62.31 79 GLU A O 1
ATOM 590 N N . ALA A 1 80 ? 3.261 -14.445 -8.018 1.00 64.81 80 ALA A N 1
ATOM 591 C CA . ALA A 1 80 ? 4.508 -14.601 -8.766 1.00 64.81 80 ALA A CA 1
ATOM 592 C C . ALA A 1 80 ? 4.283 -14.570 -10.289 1.00 64.81 80 ALA A C 1
ATOM 594 O O . ALA A 1 80 ? 5.073 -13.959 -11.017 1.00 64.81 80 ALA A O 1
ATOM 595 N N . LEU A 1 81 ? 3.190 -15.169 -10.775 1.00 64.69 81 LEU A N 1
ATOM 596 C CA . LEU A 1 81 ? 2.823 -15.141 -12.196 1.00 64.69 81 LEU A CA 1
ATOM 597 C C . LEU A 1 81 ? 2.363 -13.749 -12.658 1.00 64.69 81 LEU A C 1
ATOM 599 O O . LEU A 1 81 ? 2.769 -13.296 -13.734 1.00 64.69 81 LEU A O 1
ATOM 603 N N . GLU A 1 82 ? 1.569 -13.038 -11.849 1.00 66.44 82 GLU A N 1
ATOM 604 C CA . GLU A 1 82 ? 1.169 -11.648 -12.110 1.00 66.44 82 GLU A CA 1
ATOM 605 C C . GLU A 1 82 ? 2.408 -10.733 -12.189 1.00 66.44 82 GLU A C 1
ATOM 607 O O . GLU A 1 82 ? 2.527 -9.907 -13.106 1.00 66.44 82 GLU A O 1
ATOM 612 N N . LEU A 1 83 ? 3.382 -10.916 -11.287 1.00 68.62 83 LEU A N 1
ATOM 613 C CA . LEU A 1 83 ? 4.628 -10.145 -11.271 1.00 68.62 83 LEU A CA 1
ATOM 614 C C . LEU A 1 83 ? 5.494 -10.403 -12.517 1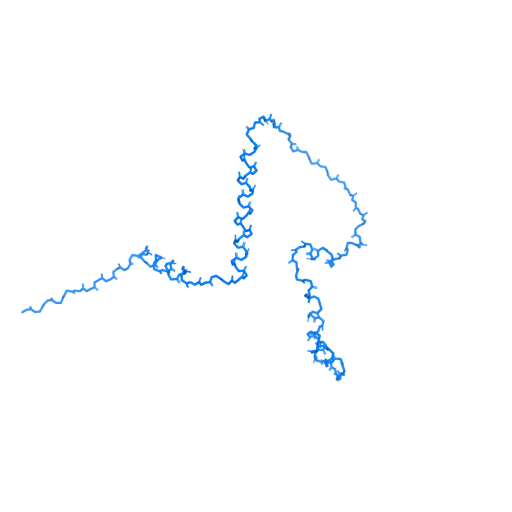.00 68.62 83 LEU A C 1
ATOM 616 O O . LEU A 1 83 ? 6.026 -9.457 -13.110 1.00 68.62 83 LEU A O 1
ATOM 620 N N . GLU A 1 84 ? 5.608 -11.659 -12.956 1.00 67.69 84 GLU A N 1
ATOM 621 C CA . GLU A 1 84 ? 6.346 -12.035 -14.171 1.00 67.69 84 GLU A CA 1
ATOM 622 C C . GLU A 1 84 ? 5.667 -11.507 -15.452 1.00 67.69 84 GLU A C 1
ATOM 624 O O . GLU A 1 84 ? 6.341 -11.126 -16.415 1.00 67.69 84 GLU A O 1
ATOM 629 N N . GLY A 1 85 ? 4.339 -11.339 -15.427 1.00 78.50 85 GLY A N 1
ATOM 630 C CA . GLY A 1 85 ? 3.550 -10.662 -16.463 1.00 78.50 85 GLY A CA 1
ATOM 631 C C . GLY A 1 85 ? 3.804 -9.152 -16.590 1.00 78.50 85 GLY A C 1
ATOM 632 O O . GLY A 1 85 ? 3.260 -8.499 -17.486 1.00 78.50 85 GLY A O 1
ATOM 633 N N . GLY A 1 86 ? 4.647 -8.576 -15.727 1.00 80.94 86 GLY A N 1
ATOM 634 C CA . GLY A 1 86 ? 4.924 -7.144 -15.692 1.00 80.94 86 GLY A CA 1
ATOM 635 C C . GLY A 1 86 ? 3.835 -6.329 -14.993 1.00 80.94 86 GLY A C 1
ATOM 636 O O . GLY A 1 86 ? 3.728 -5.125 -15.258 1.00 80.94 86 GLY A O 1
ATOM 637 N N . ALA A 1 87 ? 3.036 -6.961 -14.125 1.00 84.75 87 ALA A N 1
ATOM 638 C CA . ALA A 1 87 ? 2.115 -6.256 -13.244 1.00 84.75 87 ALA A CA 1
ATOM 639 C C . ALA A 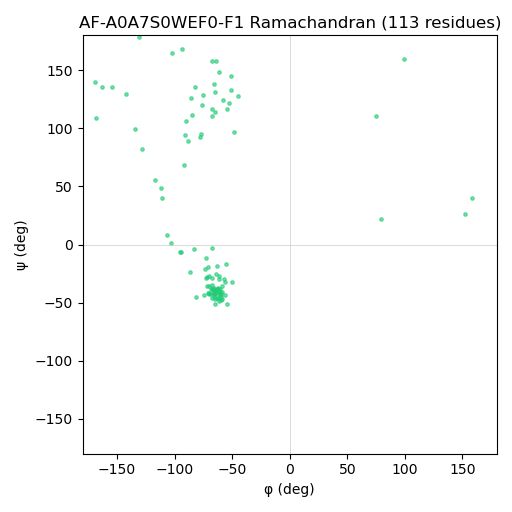1 87 ? 2.872 -5.367 -12.244 1.00 84.75 87 ALA A C 1
ATOM 641 O O . ALA A 1 87 ? 4.060 -5.554 -11.964 1.00 84.75 87 ALA A O 1
ATOM 642 N N . TRP A 1 88 ? 2.184 -4.354 -11.711 1.00 89.62 88 TRP A N 1
ATOM 643 C CA . TRP A 1 88 ? 2.761 -3.517 -10.664 1.00 89.62 88 TRP A CA 1
ATOM 644 C C . TRP A 1 88 ? 2.737 -4.295 -9.333 1.00 89.62 88 TRP A C 1
ATOM 646 O O . TRP A 1 88 ? 1.644 -4.581 -8.851 1.00 89.62 88 TRP A O 1
ATOM 656 N N . PRO A 1 89 ? 3.890 -4.553 -8.675 1.00 86.94 89 PRO A N 1
ATOM 657 C CA . PRO A 1 89 ? 3.960 -5.256 -7.384 1.00 86.94 89 PRO A CA 1
ATOM 658 C C . PRO A 1 89 ? 3.119 -4.677 -6.231 1.00 86.94 89 PRO A C 1
ATOM 660 O O . PRO A 1 89 ? 2.921 -5.360 -5.238 1.00 86.94 89 PRO A O 1
ATOM 663 N N . PHE A 1 90 ? 2.646 -3.428 -6.309 1.00 92.50 90 PHE A N 1
ATOM 664 C CA . PHE A 1 90 ? 1.865 -2.802 -5.232 1.00 92.50 90 PHE A CA 1
ATOM 665 C C . PHE A 1 90 ? 0.367 -2.747 -5.529 1.00 92.50 90 PHE A C 1
ATOM 667 O O . PHE A 1 90 ? -0.380 -2.228 -4.708 1.00 92.50 90 PHE A O 1
ATOM 674 N N . GLN A 1 91 ? -0.087 -3.277 -6.671 1.00 92.94 91 GLN A N 1
ATOM 675 C CA . GLN A 1 91 ? -1.492 -3.202 -7.078 1.00 92.94 91 GLN A CA 1
ATOM 676 C C . GLN A 1 91 ? -2.425 -3.752 -5.990 1.00 92.94 91 GLN A C 1
ATOM 678 O O . GLN A 1 91 ? -3.321 -3.048 -5.539 1.00 92.94 91 GLN A O 1
ATOM 683 N N . ARG A 1 92 ? -2.150 -4.966 -5.498 1.00 90.81 92 ARG A N 1
ATOM 684 C CA . ARG A 1 92 ? -2.961 -5.634 -4.469 1.00 90.81 92 ARG A CA 1
ATOM 685 C C . ARG A 1 92 ? -3.002 -4.863 -3.149 1.00 90.81 92 ARG A C 1
ATOM 687 O O . ARG A 1 92 ? -4.062 -4.734 -2.545 1.00 90.81 92 ARG A O 1
ATOM 694 N N . ILE A 1 93 ? -1.857 -4.331 -2.718 1.00 94.81 93 ILE A N 1
ATOM 695 C CA . ILE A 1 93 ? -1.764 -3.547 -1.480 1.00 94.81 93 ILE A CA 1
ATOM 696 C C . ILE A 1 93 ? -2.557 -2.247 -1.628 1.00 94.81 93 ILE A C 1
ATOM 698 O O . ILE A 1 93 ? -3.339 -1.911 -0.748 1.00 94.81 93 ILE A O 1
ATOM 702 N N . CYS A 1 94 ? -2.420 -1.538 -2.749 1.00 96.50 94 CYS A N 1
ATOM 703 C CA . CYS A 1 94 ? -3.197 -0.326 -2.999 1.00 96.50 94 CYS A CA 1
ATOM 704 C C . CYS A 1 94 ? -4.706 -0.601 -3.070 1.00 96.50 94 CYS A C 1
ATOM 706 O O . CYS A 1 94 ? -5.487 0.205 -2.561 1.00 96.50 94 CYS A O 1
ATOM 708 N N . ASP A 1 95 ? -5.120 -1.727 -3.656 1.00 95.88 95 ASP A N 1
ATOM 709 C CA . ASP A 1 95 ? -6.529 -2.124 -3.703 1.00 95.88 95 ASP A CA 1
ATOM 710 C C . ASP A 1 95 ? -7.080 -2.347 -2.286 1.00 95.88 95 ASP A C 1
ATOM 712 O O . ASP A 1 95 ? -8.122 -1.790 -1.944 1.00 95.88 95 ASP A O 1
ATOM 716 N N . ALA A 1 96 ? -6.349 -3.061 -1.423 1.00 96.06 96 ALA A N 1
ATOM 717 C CA . ALA A 1 96 ? -6.724 -3.242 -0.019 1.00 96.06 96 ALA A CA 1
ATOM 718 C C . ALA A 1 96 ? -6.789 -1.906 0.745 1.00 96.06 96 ALA A C 1
ATOM 720 O O . ALA A 1 96 ? -7.806 -1.590 1.364 1.00 96.06 96 ALA A O 1
ATOM 721 N N . LEU A 1 97 ? -5.753 -1.068 0.622 1.00 97.81 97 LEU A N 1
ATOM 722 C CA . LEU A 1 97 ? -5.694 0.239 1.284 1.00 97.81 97 LEU A CA 1
ATOM 723 C C . LEU A 1 97 ? -6.861 1.147 0.877 1.00 97.81 97 LEU A C 1
ATOM 725 O O . LEU A 1 97 ? -7.391 1.875 1.712 1.00 97.81 97 LEU A O 1
ATOM 729 N N . THR A 1 98 ? -7.302 1.081 -0.383 1.00 97.31 98 THR A N 1
ATOM 730 C CA . THR A 1 98 ? -8.439 1.870 -0.890 1.00 97.31 98 THR A CA 1
ATOM 731 C C . THR A 1 98 ? -9.746 1.547 -0.160 1.00 97.31 98 THR A C 1
ATOM 733 O O . THR A 1 98 ? -10.616 2.412 -0.050 1.00 97.31 98 THR A O 1
ATOM 736 N N . HIS A 1 99 ? -9.890 0.333 0.372 1.00 96.94 99 HIS A N 1
ATOM 737 C CA . HIS A 1 99 ? -11.012 -0.024 1.236 1.00 96.94 99 HIS A CA 1
ATOM 738 C C . HIS A 1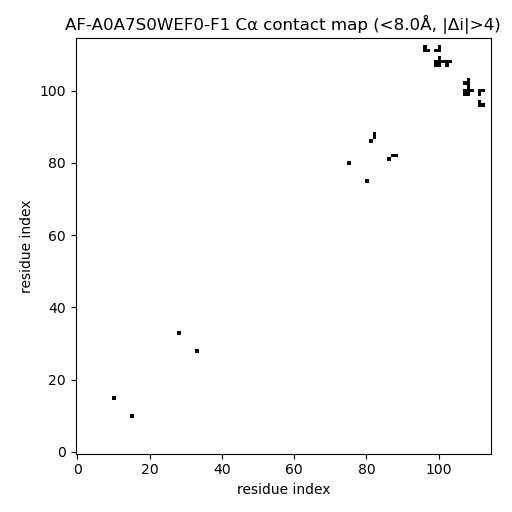 99 ? -10.787 0.451 2.678 1.00 96.94 99 HIS A C 1
ATOM 740 O O . HIS A 1 99 ? -11.676 1.076 3.262 1.00 96.94 99 HIS A O 1
ATOM 746 N N . ASP A 1 100 ? -9.587 0.233 3.217 1.00 98.25 100 ASP A N 1
ATOM 747 C CA . ASP A 1 100 ? -9.255 0.516 4.618 1.00 98.25 100 ASP A CA 1
ATOM 748 C C . ASP A 1 100 ? -9.323 2.010 4.978 1.00 98.25 100 ASP A C 1
ATOM 750 O O . ASP A 1 100 ? -9.609 2.359 6.128 1.00 98.25 100 ASP A O 1
ATOM 754 N N . ILE A 1 101 ? -9.152 2.926 4.013 1.00 97.69 101 ILE A N 1
ATOM 755 C CA . ILE A 1 101 ? -9.312 4.369 4.278 1.00 97.69 101 ILE A CA 1
ATOM 756 C C . ILE A 1 101 ? -10.736 4.759 4.709 1.00 97.69 101 ILE A C 1
ATOM 758 O O . ILE A 1 101 ? -10.927 5.841 5.268 1.00 97.69 101 ILE A O 1
ATOM 762 N N . PHE A 1 102 ? -11.735 3.909 4.453 1.00 97.69 102 PHE A N 1
ATOM 763 C CA . PHE A 1 102 ? -13.135 4.139 4.817 1.00 97.69 102 PHE A CA 1
ATOM 764 C C . PHE A 1 102 ? -13.603 3.280 5.998 1.00 97.69 102 PHE A C 1
ATOM 766 O O . PHE A 1 102 ? -14.794 3.291 6.316 1.00 97.69 102 PHE A O 1
ATOM 773 N N . ASP A 1 103 ? -12.697 2.558 6.666 1.00 98.00 103 ASP A N 1
ATOM 774 C CA . ASP A 1 103 ? -13.055 1.708 7.800 1.00 98.00 103 ASP A CA 1
ATOM 775 C C . ASP A 1 103 ? -13.657 2.527 8.957 1.00 98.00 103 ASP A C 1
ATOM 777 O O . ASP A 1 103 ? -13.312 3.691 9.175 1.00 98.00 103 ASP A O 1
ATOM 781 N N . SER A 1 104 ? -14.568 1.931 9.726 1.00 97.88 104 SER A N 1
ATOM 782 C CA . SER A 1 104 ? -15.183 2.565 10.899 1.00 97.88 104 SER A CA 1
ATOM 783 C C . SER A 1 104 ? -14.170 2.922 12.001 1.00 97.88 104 SER A C 1
ATOM 785 O O . SER A 1 104 ? -14.334 3.928 12.702 1.00 97.88 104 SER A O 1
ATOM 787 N N . VAL A 1 105 ? -13.079 2.165 12.113 1.00 98.38 105 VAL A N 1
ATOM 788 C CA . VAL A 1 105 ? -12.036 2.319 13.128 1.00 98.38 105 VAL A CA 1
ATOM 789 C C . VAL A 1 105 ? -10.994 3.346 12.675 1.00 98.38 105 VAL A C 1
ATOM 791 O O . VAL A 1 105 ? -10.404 3.246 11.604 1.00 98.38 105 VAL A O 1
ATOM 794 N N . TRP A 1 106 ? -10.731 4.354 13.514 1.00 98.00 106 TRP A N 1
ATOM 795 C CA . TRP A 1 106 ? -9.763 5.419 13.208 1.00 98.00 106 TRP A CA 1
ATOM 796 C C . TRP A 1 106 ? -8.338 4.902 12.981 1.00 98.00 106 TRP A C 1
ATOM 798 O O . TRP A 1 106 ? -7.659 5.374 12.074 1.00 98.00 106 TRP A O 1
ATOM 808 N N . GLU A 1 107 ? -7.895 3.941 13.789 1.00 98.62 107 GLU A N 1
ATOM 809 C CA . GLU A 1 107 ? -6.539 3.385 13.725 1.00 98.62 107 GLU A CA 1
ATOM 810 C C . GLU A 1 107 ? -6.275 2.700 12.380 1.00 98.62 107 GLU A C 1
ATOM 812 O O . GLU A 1 107 ? -5.197 2.875 11.815 1.00 98.62 107 GLU A O 1
ATOM 817 N N . VAL A 1 108 ? -7.285 2.013 11.831 1.00 98.25 108 VAL A N 1
ATOM 818 C CA . VAL A 1 108 ? -7.228 1.380 10.505 1.00 98.25 108 VAL A CA 1
ATOM 819 C C . VAL A 1 108 ? -7.083 2.443 9.420 1.00 98.25 108 VAL A C 1
ATOM 821 O O . VAL A 1 108 ? -6.130 2.397 8.648 1.00 98.25 108 VAL A O 1
ATOM 824 N N . ARG A 1 109 ? -7.942 3.473 9.42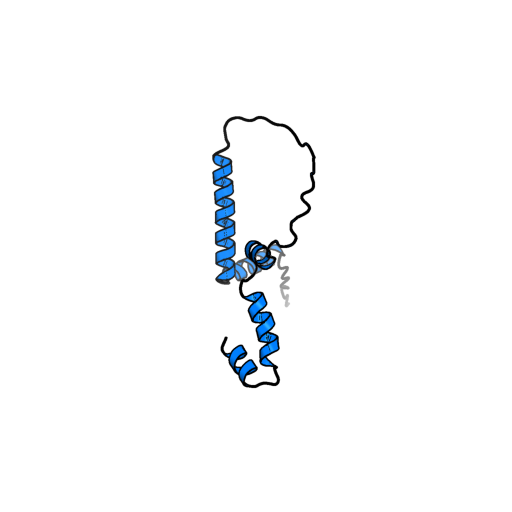0 1.00 98.12 109 ARG A N 1
ATOM 825 C CA . ARG A 1 109 ? -7.853 4.566 8.435 1.00 98.12 109 ARG A CA 1
ATOM 826 C C . ARG A 1 109 ? -6.517 5.301 8.493 1.00 98.12 109 ARG A C 1
ATOM 828 O O . ARG A 1 109 ? -5.933 5.603 7.458 1.00 98.12 109 ARG A O 1
ATOM 835 N N . HIS A 1 110 ? -6.045 5.620 9.699 1.00 98.25 110 HIS A N 1
ATOM 836 C CA . HIS A 1 110 ? -4.780 6.326 9.884 1.00 98.25 110 HIS A CA 1
ATOM 837 C C . HIS A 1 110 ? -3.595 5.468 9.429 1.00 98.25 110 HIS A C 1
ATOM 839 O O . HIS A 1 110 ? -2.689 5.983 8.781 1.00 98.25 110 HIS A O 1
ATOM 845 N N . GLY A 1 111 ? -3.614 4.167 9.734 1.00 97.94 111 GLY A N 1
ATOM 846 C CA . GLY A 1 111 ? -2.628 3.216 9.227 1.00 97.94 111 GLY A CA 1
ATOM 847 C C . GLY A 1 111 ? -2.633 3.148 7.701 1.00 97.94 111 GLY A C 1
ATOM 848 O O . GLY A 1 111 ? -1.581 3.290 7.086 1.00 97.94 111 GLY A O 1
ATOM 849 N N . ALA A 1 112 ? -3.813 3.028 7.091 1.00 97.56 112 ALA A N 1
ATOM 850 C CA . ALA A 1 112 ? -3.955 2.922 5.644 1.00 97.56 112 ALA A CA 1
ATOM 851 C C . ALA A 1 112 ? -3.532 4.197 4.896 1.00 97.56 112 ALA A C 1
ATOM 853 O O . ALA A 1 112 ? -2.919 4.124 3.837 1.00 97.56 112 ALA A O 1
ATOM 854 N N . ALA A 1 113 ? -3.821 5.375 5.454 1.00 95.81 113 ALA A N 1
ATOM 855 C CA . ALA A 1 113 ? -3.418 6.654 4.870 1.00 95.81 113 ALA A CA 1
ATOM 856 C C . ALA A 1 113 ? -1.914 6.963 5.023 1.00 95.81 113 ALA A C 1
ATOM 858 O O . ALA A 1 113 ? -1.401 7.813 4.297 1.00 95.81 113 ALA A O 1
ATOM 859 N N . ALA A 1 114 ? -1.226 6.328 5.979 1.00 96.06 114 ALA A N 1
ATOM 860 C CA . ALA A 1 114 ? 0.203 6.526 6.242 1.00 96.06 114 ALA A CA 1
ATOM 861 C C . ALA A 1 114 ? 1.114 5.492 5.552 1.00 96.06 114 ALA A C 1
ATOM 863 O O . ALA A 1 114 ? 2.338 5.616 5.657 1.00 96.06 114 ALA A O 1
ATOM 864 N N . ALA A 1 115 ? 0.521 4.478 4.916 1.00 87.88 115 ALA A N 1
ATOM 865 C CA . ALA A 1 115 ? 1.207 3.408 4.195 1.00 87.88 115 ALA A CA 1
ATOM 866 C C . ALA A 1 115 ? 1.877 3.880 2.892 1.00 87.88 115 ALA A C 1
ATOM 868 O O . ALA A 1 115 ? 1.402 4.865 2.278 1.00 87.88 115 ALA A O 1
#

Solvent-accessible surface area (backbone atoms only — not comparable to full-atom values): 7543 Å² total; per-residue (Å²): 136,90,76,86,80,80,85,79,84,77,80,50,71,68,60,53,50,51,52,54,51,58,62,52,70,75,51,81,66,52,75,71,51,48,52,51,48,54,51,51,52,52,53,53,51,52,50,54,56,50,55,73,70,66,81,76,90,88,87,86,89,81,92,82,90,80,89,80,88,75,89,80,72,92,75,65,56,61,68,60,53,43,44,74,71,68,49,68,90,55,52,68,59,52,57,54,33,67,54,34,56,70,46,92,49,64,69,52,20,54,51,40,72,71,105

pLDDT: mean 70.72, std 20.16, range [32.0, 98.62]

Mean predicted aligned error: 20.6 Å

InterPro domains:
  IPR044972 TATA-binding protein-associated factor Mot1 [PTHR36498] (6-115)